Protein AF-A0AAD5G3X3-F1 (afdb_monomer_lite)

Sequence (167 aa):
MSRSEIDTSAPFKSVREAVALFGERVLAGEVYGNKRKEIKNEESENVPAPVIIELEETKQRLEEAREDRMLMATCLSSLQRELERTKCELLQLKESSKVDEEDVKFIQDVEVNTSHSGVEFQKKRYVTFAKPPSVEHVIIPSCDATVLERQPSMKKKKKKKPLIPLI

Organism: Ambrosia artemisiifolia (NCBI:txid4212)

pLDDT: mean 72.19, std 18.74, range [37.94, 98.81]

Foldseek 3Di:
DDDDDDDPDDPDPDPVVVCVVCVCVVVPPPVVVVVVVVCVVVVPPDDPPVVVVVVVVVVVVVVVVVVVVVVVVVVVVVVVVVVVVVVVVVVVVVVVVVPDPPPVPPPDDDDDDDDDDDDPPPPDDDDDDPDDPPPDPPPPPPPDDDDPDPDPPDPPPPPDDDDDDDD

Secondary structure (DSSP, 8-state):
----PPP-S-S-S-HHHHHHHHHHHHH-TTTHHHHHHHHHHH-SS-S-HHHHHHHHHHHHHHHHHHHHHHHHHHHHHHHHHHHHHHHHHHHHHHHHTTS-SSGGG--------------------PPPPS-----------------------------PPPPPPP-

Structure (mmCIF, N/CA/C/O backbone):
data_AF-A0AAD5G3X3-F1
#
_entry.id   AF-A0AAD5G3X3-F1
#
loop_
_atom_site.group_PDB
_atom_site.id
_atom_site.type_symbol
_atom_site.label_atom_id
_atom_site.label_alt_id
_atom_site.label_comp_id
_atom_site.label_asym_id
_atom_site.label_entity_id
_atom_site.label_seq_id
_atom_site.pdbx_PDB_ins_code
_atom_site.Cartn_x
_atom_site.Cartn_y
_atom_site.Cartn_z
_atom_site.occupancy
_atom_site.B_iso_or_equiv
_atom_site.auth_seq_id
_atom_site.auth_comp_id
_atom_site.auth_asym_id
_atom_site.auth_atom_id
_atom_site.pdbx_PDB_model_num
ATOM 1 N N . MET A 1 1 ? 3.225 -5.030 -63.186 1.00 55.12 1 MET A N 1
ATOM 2 C CA . MET A 1 1 ? 2.903 -5.279 -61.765 1.00 55.12 1 MET A CA 1
ATOM 3 C C . MET A 1 1 ? 3.909 -6.292 -61.251 1.00 55.12 1 MET A C 1
ATOM 5 O O . MET A 1 1 ? 3.864 -7.434 -61.687 1.00 55.12 1 MET A O 1
ATOM 9 N N . SER A 1 2 ? 4.882 -5.866 -60.447 1.00 71.62 2 SER A N 1
ATOM 10 C CA . SER A 1 2 ? 5.861 -6.766 -59.828 1.00 71.62 2 SER A CA 1
ATOM 11 C C . SER A 1 2 ? 5.228 -7.431 -58.607 1.00 71.62 2 SER A C 1
ATOM 13 O O . SER A 1 2 ? 4.603 -6.769 -57.780 1.00 71.62 2 SER A O 1
ATOM 15 N N . ARG A 1 3 ? 5.330 -8.758 -58.529 1.00 71.62 3 ARG A N 1
ATOM 16 C CA . ARG A 1 3 ? 4.819 -9.554 -57.413 1.00 71.62 3 ARG A CA 1
ATOM 17 C C . ARG A 1 3 ? 5.885 -9.545 -56.319 1.00 71.62 3 ARG A C 1
ATOM 19 O O . ARG A 1 3 ? 7.003 -9.972 -56.579 1.00 71.62 3 ARG A O 1
ATOM 26 N N . SER A 1 4 ? 5.565 -9.035 -55.133 1.00 75.12 4 SER A N 1
ATOM 27 C CA . SER A 1 4 ? 6.475 -9.115 -53.987 1.00 75.12 4 SER A CA 1
ATOM 28 C C . SER A 1 4 ? 6.555 -10.566 -53.520 1.00 75.12 4 SER A C 1
ATOM 30 O O . SER A 1 4 ? 5.551 -11.131 -53.084 1.00 75.12 4 SER A O 1
ATOM 32 N N . GLU A 1 5 ? 7.726 -11.181 -53.654 1.00 83.69 5 GLU A N 1
ATOM 33 C CA . GLU A 1 5 ? 8.006 -12.499 -53.087 1.00 83.69 5 GLU A CA 1
ATOM 34 C C . GLU A 1 5 ? 8.258 -12.355 -51.586 1.00 83.69 5 GLU A C 1
ATOM 36 O O . GLU A 1 5 ? 9.025 -11.499 -51.146 1.00 83.69 5 GLU A O 1
ATOM 41 N N . ILE A 1 6 ? 7.553 -13.163 -50.796 1.00 81.31 6 ILE A N 1
ATOM 42 C CA . ILE A 1 6 ? 7.701 -13.208 -49.344 1.00 81.31 6 ILE A CA 1
ATOM 43 C C . ILE A 1 6 ? 8.556 -14.425 -49.033 1.00 81.31 6 ILE A C 1
ATOM 45 O O . ILE A 1 6 ? 8.249 -15.529 -49.479 1.00 81.31 6 ILE A O 1
ATOM 49 N N . ASP A 1 7 ? 9.613 -14.206 -48.264 1.00 83.38 7 ASP A N 1
ATOM 50 C CA . ASP A 1 7 ? 10.465 -15.273 -47.768 1.00 83.38 7 ASP A CA 1
ATOM 51 C C . ASP A 1 7 ? 9.672 -16.172 -46.806 1.00 83.38 7 ASP A C 1
ATOM 53 O O . ASP A 1 7 ? 9.183 -15.729 -45.765 1.00 83.38 7 ASP A O 1
ATOM 57 N N . THR A 1 8 ? 9.517 -17.439 -47.187 1.00 89.19 8 THR A N 1
ATOM 58 C CA . THR A 1 8 ? 8.863 -18.484 -46.389 1.00 89.19 8 THR A CA 1
ATOM 59 C C . THR A 1 8 ? 9.864 -19.485 -45.815 1.00 89.19 8 THR A C 1
ATOM 61 O O . THR A 1 8 ? 9.477 -20.599 -45.449 1.00 89.19 8 THR A O 1
ATOM 64 N N . SER A 1 9 ? 11.156 -19.152 -45.798 1.00 87.56 9 SER A N 1
ATOM 65 C CA . SER A 1 9 ? 12.170 -20.004 -45.190 1.00 87.56 9 SER A CA 1
ATOM 66 C C . SER A 1 9 ? 11.924 -20.162 -43.686 1.00 87.56 9 SER A C 1
ATOM 68 O O . SER A 1 9 ? 11.260 -19.351 -43.034 1.00 87.56 9 SER A O 1
ATOM 70 N N . ALA A 1 10 ? 12.404 -21.275 -43.129 1.00 88.44 10 ALA A N 1
ATOM 71 C CA . ALA A 1 10 ? 12.252 -21.532 -41.706 1.00 88.44 10 ALA A CA 1
ATOM 72 C C . ALA A 1 10 ? 12.987 -20.447 -40.897 1.00 88.44 10 ALA A C 1
ATOM 74 O O . ALA A 1 10 ? 14.125 -20.116 -41.230 1.00 88.44 10 ALA A O 1
ATOM 75 N N . PRO A 1 11 ? 12.394 -19.943 -39.799 1.00 88.50 11 PRO A N 1
ATOM 76 C CA . PRO A 1 11 ? 12.985 -18.852 -39.022 1.00 88.50 11 PRO A CA 1
ATOM 77 C C . PRO A 1 11 ? 14.342 -19.213 -38.398 1.00 88.50 11 PRO A C 1
ATOM 79 O O . PRO A 1 11 ? 15.119 -18.319 -38.084 1.00 88.50 11 PRO A O 1
ATOM 82 N N . PHE A 1 12 ? 14.631 -20.510 -38.228 1.00 91.81 12 PHE A N 1
ATOM 83 C CA . PHE A 1 12 ? 15.918 -21.020 -37.763 1.00 91.81 12 PHE A CA 1
ATOM 84 C C . PHE A 1 12 ? 16.312 -22.254 -38.566 1.00 91.81 12 PHE A C 1
ATOM 86 O O . PHE A 1 12 ? 15.469 -23.091 -38.900 1.00 91.81 12 PHE A O 1
ATOM 93 N N . LYS A 1 13 ? 17.611 -22.399 -38.818 1.00 91.25 13 LYS A N 1
ATOM 94 C CA . LYS A 1 13 ? 18.186 -23.543 -39.536 1.00 91.25 13 LYS A CA 1
ATOM 95 C C . LYS A 1 13 ? 18.357 -24.755 -38.620 1.00 91.25 13 LYS A C 1
ATOM 97 O O . LYS A 1 13 ? 18.469 -25.877 -39.103 1.00 91.25 13 LYS A O 1
ATOM 102 N N . SER A 1 14 ? 18.385 -24.553 -37.299 1.00 93.00 14 SER A N 1
ATOM 103 C CA . SER A 1 14 ? 18.435 -25.639 -36.314 1.00 93.00 14 SER A CA 1
ATOM 104 C C . SER A 1 14 ? 17.917 -25.221 -34.935 1.00 93.00 14 SER A C 1
ATOM 106 O O . SER A 1 14 ? 17.909 -24.044 -34.578 1.00 93.00 14 SER A O 1
ATOM 108 N N . VAL A 1 15 ? 17.568 -26.209 -34.105 1.00 90.25 15 VAL A N 1
ATOM 109 C CA . VAL A 1 15 ? 17.254 -25.986 -32.681 1.00 90.25 15 VAL A CA 1
ATOM 110 C C . VAL A 1 15 ? 18.458 -25.399 -31.941 1.00 90.25 15 VAL A C 1
ATOM 112 O O . VAL A 1 15 ? 18.289 -24.536 -31.089 1.00 90.25 15 VAL A O 1
ATOM 115 N N . ARG A 1 16 ? 19.683 -25.804 -32.303 1.00 90.44 16 ARG A N 1
ATOM 116 C CA . ARG A 1 16 ? 20.921 -25.277 -31.710 1.00 90.44 16 ARG A CA 1
ATOM 117 C C . ARG A 1 16 ? 21.061 -23.768 -31.923 1.00 90.44 16 ARG A C 1
ATOM 119 O O . ARG A 1 16 ? 21.493 -23.079 -31.010 1.00 90.44 16 ARG A O 1
ATOM 126 N N . GLU A 1 17 ? 20.671 -23.261 -33.089 1.00 89.94 17 GLU A N 1
ATOM 127 C CA . GLU A 1 17 ? 20.674 -21.825 -33.397 1.00 89.94 17 GL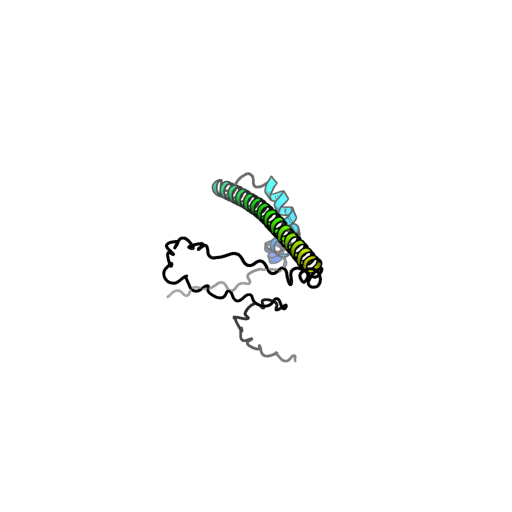U A CA 1
ATOM 128 C C . GLU A 1 17 ? 19.628 -21.072 -32.570 1.00 89.94 17 GLU A C 1
ATOM 130 O O . GLU A 1 17 ? 19.944 -20.071 -31.930 1.00 89.94 17 GLU A O 1
ATOM 135 N N . ALA A 1 18 ? 18.402 -21.595 -32.500 1.00 89.25 18 ALA A N 1
ATOM 136 C CA . ALA A 1 18 ? 17.358 -21.008 -31.666 1.00 89.25 18 ALA A CA 1
ATOM 137 C C . ALA A 1 18 ? 17.763 -20.989 -30.179 1.00 89.25 18 ALA A C 1
ATOM 139 O O . ALA A 1 18 ? 17.553 -19.994 -29.487 1.00 89.25 18 ALA A O 1
ATOM 140 N N . VAL A 1 19 ? 18.403 -22.054 -29.689 1.00 86.00 19 VAL A N 1
ATOM 141 C CA . VAL A 1 19 ? 18.927 -22.137 -28.318 1.00 86.00 19 VAL A CA 1
ATOM 142 C C . VAL A 1 19 ? 20.137 -21.217 -28.118 1.00 86.00 19 VAL A C 1
ATOM 144 O O . VAL A 1 19 ? 20.255 -20.615 -27.059 1.00 86.00 19 VAL A O 1
ATOM 147 N N . ALA A 1 20 ? 20.996 -21.016 -29.116 1.00 84.69 20 ALA A N 1
ATOM 148 C CA . ALA A 1 20 ? 22.079 -20.035 -29.019 1.00 84.69 20 ALA A CA 1
ATOM 149 C C . ALA A 1 20 ? 21.546 -18.590 -28.930 1.00 84.69 20 ALA A C 1
ATOM 151 O O . ALA A 1 20 ? 22.077 -17.787 -28.171 1.00 84.69 20 ALA A O 1
ATOM 152 N N . LEU A 1 21 ? 20.468 -18.265 -29.654 1.00 83.31 21 LEU A N 1
ATOM 153 C CA . LEU A 1 21 ? 19.882 -16.915 -29.691 1.00 83.31 21 LEU A CA 1
ATOM 154 C C . LEU A 1 21 ? 18.900 -16.621 -28.542 1.00 83.31 21 LEU A C 1
ATOM 156 O O . LEU A 1 21 ? 18.733 -15.469 -28.126 1.00 83.31 21 LEU A O 1
ATOM 160 N N . PHE A 1 22 ? 18.180 -17.638 -28.069 1.00 80.94 22 PHE A N 1
ATOM 161 C CA . PHE A 1 22 ? 17.079 -17.484 -27.111 1.00 80.94 22 PHE A CA 1
ATOM 162 C C . PHE A 1 22 ? 17.185 -18.413 -25.903 1.00 80.94 22 PHE A C 1
ATOM 164 O O . PHE A 1 22 ? 16.461 -18.203 -24.935 1.00 80.94 22 PHE A O 1
ATOM 171 N N . GLY A 1 23 ? 18.082 -19.399 -25.904 1.00 74.06 23 GLY A N 1
ATOM 172 C CA . GLY A 1 23 ? 18.268 -20.317 -24.779 1.00 74.06 23 GLY A CA 1
ATOM 173 C C . GLY A 1 23 ? 18.655 -19.574 -23.510 1.00 74.06 23 GLY A C 1
ATOM 174 O O . GLY A 1 23 ? 18.052 -19.815 -22.473 1.00 74.06 23 GLY A O 1
ATOM 175 N N . GLU A 1 24 ? 19.530 -18.569 -23.597 1.00 67.62 24 GLU A N 1
ATOM 176 C CA . GLU A 1 24 ? 19.817 -17.708 -22.443 1.00 67.62 24 GLU A CA 1
ATOM 177 C C . GLU A 1 24 ? 18.617 -16.864 -21.999 1.00 67.62 24 GLU A C 1
ATOM 179 O O . GLU A 1 24 ? 18.505 -16.553 -20.825 1.00 67.62 24 GLU A O 1
ATOM 184 N N . ARG A 1 25 ? 17.702 -16.486 -22.897 1.00 65.88 25 ARG A N 1
ATOM 185 C CA . ARG A 1 25 ? 16.524 -15.672 -22.541 1.00 65.88 25 ARG A CA 1
ATOM 186 C C . ARG A 1 25 ? 15.373 -16.503 -21.971 1.00 65.88 25 ARG A C 1
ATOM 188 O O . ARG A 1 25 ? 14.592 -15.986 -21.182 1.00 65.88 25 ARG A O 1
ATOM 195 N N . VAL A 1 26 ? 15.262 -17.768 -22.376 1.00 62.50 26 VAL A N 1
ATOM 196 C CA . VAL A 1 26 ? 14.153 -18.670 -22.018 1.00 62.50 26 VAL A CA 1
ATOM 197 C C . VAL A 1 26 ? 14.522 -19.604 -20.862 1.00 62.50 26 VAL A C 1
ATOM 199 O O . VAL A 1 26 ? 13.665 -19.910 -20.039 1.00 62.50 26 VAL A O 1
ATOM 202 N N . LEU A 1 27 ? 15.784 -20.036 -20.760 1.00 60.44 27 LEU A N 1
ATOM 203 C CA . LEU A 1 27 ? 16.253 -20.961 -19.717 1.00 60.44 27 LEU A CA 1
ATOM 204 C C . LEU A 1 27 ? 16.761 -20.236 -18.456 1.00 60.44 27 LEU A C 1
ATOM 206 O O . LEU A 1 27 ? 16.912 -20.857 -17.410 1.00 60.44 27 LEU A O 1
ATOM 210 N N . ALA A 1 28 ? 16.985 -18.920 -18.515 1.00 58.94 28 ALA A N 1
ATOM 211 C CA . ALA A 1 28 ? 17.509 -18.116 -17.407 1.00 58.94 28 ALA A CA 1
ATOM 212 C C . ALA A 1 28 ? 16.439 -17.588 -16.436 1.00 58.94 28 ALA A C 1
ATOM 214 O O . ALA A 1 28 ? 16.583 -16.477 -15.919 1.00 58.94 28 ALA A O 1
ATOM 215 N N . GLY A 1 29 ? 15.392 -18.368 -16.147 1.00 58.00 29 GLY A N 1
ATOM 216 C CA . GLY A 1 29 ? 14.430 -18.023 -15.090 1.00 58.00 29 GLY A CA 1
ATOM 217 C C . GLY A 1 29 ? 15.106 -17.736 -13.737 1.00 58.00 29 GLY A C 1
ATOM 218 O O . GLY A 1 29 ? 14.646 -16.874 -12.997 1.00 58.00 29 GLY A O 1
ATOM 219 N N . GLU A 1 30 ? 16.255 -18.372 -13.468 1.00 55.28 30 GLU A N 1
ATOM 220 C CA . GLU A 1 30 ? 17.094 -18.141 -12.278 1.00 55.28 30 GLU A CA 1
ATOM 221 C C . GLU A 1 30 ? 18.391 -17.352 -12.552 1.00 55.28 30 GLU A C 1
ATOM 223 O O . GLU A 1 30 ? 18.900 -16.671 -11.663 1.00 55.28 30 GLU A O 1
ATOM 228 N N . VAL A 1 31 ? 18.925 -17.361 -13.781 1.00 56.16 31 VAL A N 1
ATOM 229 C CA . VAL A 1 31 ? 20.217 -16.712 -14.099 1.00 56.16 31 VAL A CA 1
ATOM 230 C C . VAL A 1 31 ? 20.084 -15.190 -14.274 1.00 56.16 31 VAL A C 1
ATOM 232 O O . VAL A 1 31 ? 21.038 -14.458 -14.008 1.00 56.16 31 VAL A O 1
ATOM 235 N N . TYR A 1 32 ? 18.902 -14.664 -14.618 1.00 52.94 32 TYR A N 1
ATOM 236 C CA . TYR A 1 32 ? 18.690 -13.211 -14.714 1.00 52.94 32 TYR A CA 1
ATOM 237 C C . TYR A 1 32 ? 18.783 -12.492 -13.351 1.00 52.94 32 TYR A C 1
ATOM 239 O O . TYR A 1 32 ? 19.139 -11.314 -13.294 1.00 52.94 32 TYR A O 1
ATOM 247 N N . GLY A 1 33 ? 18.565 -13.200 -12.235 1.00 55.50 33 GLY A N 1
ATOM 248 C CA . GLY A 1 33 ? 18.826 -12.666 -10.892 1.00 55.50 33 GLY A CA 1
ATOM 249 C C . GLY A 1 33 ? 20.315 -12.398 -10.626 1.00 55.50 33 GLY A C 1
ATOM 250 O O . GLY A 1 33 ? 20.651 -11.448 -9.916 1.00 55.50 33 GLY A O 1
ATOM 251 N N . ASN A 1 34 ? 21.200 -13.184 -11.250 1.00 52.84 34 ASN A N 1
ATOM 252 C CA . ASN A 1 34 ? 22.650 -13.099 -11.070 1.00 52.84 34 ASN A CA 1
ATOM 253 C C . ASN A 1 34 ? 23.331 -12.241 -12.151 1.00 52.84 34 ASN A C 1
ATOM 255 O O . ASN A 1 34 ? 24.154 -11.401 -11.796 1.00 52.84 34 ASN A O 1
ATOM 259 N N . LYS A 1 35 ? 22.907 -12.313 -13.425 1.00 53.91 35 LYS A N 1
ATOM 260 C CA . LYS A 1 35 ? 23.405 -11.406 -14.483 1.00 53.91 35 LYS A CA 1
ATOM 261 C C . LYS A 1 35 ? 23.045 -9.936 -14.218 1.00 53.91 35 LYS A C 1
ATOM 263 O O . LYS A 1 35 ? 23.806 -9.057 -14.585 1.00 53.91 35 LYS A O 1
ATOM 268 N N . ARG A 1 36 ? 21.961 -9.625 -13.490 1.00 54.34 36 ARG A N 1
ATOM 269 C CA . ARG A 1 36 ? 21.671 -8.244 -13.029 1.00 54.34 36 ARG A CA 1
ATOM 270 C C . ARG A 1 36 ? 22.726 -7.670 -12.077 1.00 54.34 36 ARG A C 1
ATOM 272 O O . ARG A 1 36 ? 22.839 -6.452 -11.971 1.00 54.34 36 ARG A O 1
ATOM 279 N N . LYS A 1 37 ? 23.462 -8.519 -11.354 1.00 54.16 37 LYS A N 1
ATOM 280 C CA . LYS A 1 37 ? 24.579 -8.086 -10.500 1.00 54.16 37 LYS A CA 1
ATOM 281 C C . LYS A 1 37 ? 25.867 -7.904 -11.306 1.00 54.16 37 LYS A C 1
ATOM 283 O O . LYS A 1 37 ? 26.671 -7.059 -10.946 1.00 54.16 37 LYS A O 1
ATOM 288 N N . GLU A 1 38 ? 26.020 -8.653 -12.394 1.00 49.03 38 GLU A N 1
ATOM 289 C CA . GLU A 1 38 ? 27.174 -8.595 -13.299 1.00 49.03 38 GLU A CA 1
ATOM 290 C C . GLU A 1 38 ? 27.068 -7.423 -14.294 1.00 49.03 38 GLU A C 1
ATOM 292 O O . GLU A 1 38 ? 28.012 -6.657 -14.440 1.00 49.03 38 GLU A O 1
ATOM 297 N N . ILE A 1 39 ? 25.876 -7.164 -14.847 1.00 53.34 39 ILE A N 1
ATOM 298 C CA . ILE A 1 39 ? 25.594 -6.007 -15.718 1.00 53.34 39 ILE A CA 1
ATOM 299 C C . ILE A 1 39 ? 25.808 -4.677 -14.971 1.00 53.34 39 ILE A C 1
ATOM 301 O O . ILE A 1 39 ? 26.275 -3.713 -15.562 1.00 53.34 39 ILE A O 1
ATOM 305 N N . LYS A 1 40 ? 25.584 -4.620 -13.650 1.00 51.84 40 LYS A N 1
ATOM 306 C CA . LYS A 1 40 ? 25.915 -3.423 -12.851 1.00 51.84 40 LYS A CA 1
ATOM 307 C C . LYS A 1 40 ? 27.406 -3.066 -12.850 1.00 51.84 40 LYS A C 1
ATOM 309 O O . LYS A 1 40 ? 27.721 -1.911 -12.589 1.00 51.84 40 LYS A O 1
ATOM 314 N N . ASN A 1 41 ? 28.297 -4.024 -13.106 1.00 48.41 41 ASN A N 1
ATOM 315 C CA . ASN A 1 41 ? 29.739 -3.781 -13.128 1.00 48.41 41 ASN A CA 1
ATOM 316 C C . ASN A 1 41 ? 30.272 -3.456 -14.533 1.00 48.41 41 ASN A C 1
ATOM 318 O O . ASN A 1 41 ? 31.325 -2.834 -14.626 1.00 48.41 41 ASN A O 1
ATOM 322 N N . GLU A 1 42 ? 29.562 -3.827 -15.606 1.00 49.69 42 GLU A N 1
ATOM 323 C CA . GLU A 1 42 ? 30.011 -3.603 -16.994 1.00 49.69 42 GLU A CA 1
ATOM 324 C C . GLU A 1 42 ? 29.191 -2.544 -17.762 1.00 49.69 42 GLU A C 1
ATOM 326 O O . GLU A 1 42 ? 29.636 -2.043 -18.790 1.00 49.69 42 GLU A O 1
ATOM 331 N N . GLU A 1 43 ? 28.027 -2.115 -17.261 1.00 52.25 43 GLU A N 1
ATOM 332 C CA . GLU A 1 43 ? 27.151 -1.128 -17.921 1.00 52.25 43 GLU A CA 1
ATOM 333 C C . GLU A 1 43 ? 27.457 0.325 -17.497 1.00 52.25 43 GLU A C 1
ATOM 335 O O . GLU A 1 43 ? 26.561 1.144 -17.298 1.00 52.25 43 GLU A O 1
ATOM 340 N N . SER A 1 44 ? 28.741 0.667 -17.351 1.00 54.94 44 SER A N 1
ATOM 341 C CA . SER A 1 44 ? 29.174 2.037 -17.028 1.00 54.94 44 SER A CA 1
ATOM 342 C C . SER A 1 44 ? 29.290 2.958 -18.252 1.00 54.94 44 SER A C 1
ATOM 344 O O . SER A 1 44 ? 29.670 4.115 -18.083 1.00 54.94 44 SER A O 1
ATOM 346 N N . GLU A 1 45 ? 28.978 2.505 -19.472 1.00 55.59 45 GLU A N 1
ATOM 347 C CA . GLU A 1 45 ? 29.261 3.317 -20.669 1.00 55.59 45 GLU A CA 1
ATOM 348 C C . GLU A 1 45 ? 28.067 3.741 -21.534 1.00 55.59 45 GLU A C 1
ATOM 350 O O . GLU A 1 45 ? 28.265 4.600 -22.384 1.00 55.59 45 GLU A O 1
ATOM 355 N N . ASN A 1 46 ? 26.831 3.250 -21.351 1.00 61.16 46 ASN A N 1
ATOM 356 C CA . ASN A 1 46 ? 25.731 3.646 -22.259 1.00 61.16 46 ASN A CA 1
ATOM 357 C C . ASN A 1 46 ? 24.310 3.673 -21.659 1.00 61.16 46 ASN A C 1
ATOM 359 O O . ASN A 1 46 ? 23.333 3.558 -22.399 1.00 61.16 46 ASN A O 1
ATOM 363 N N . VAL A 1 47 ? 24.140 3.8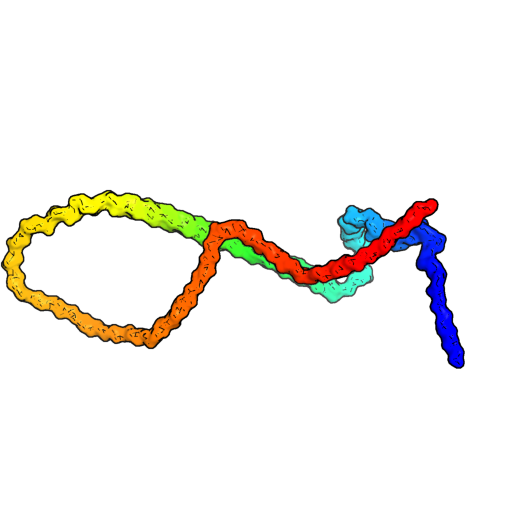66 -20.347 1.00 61.56 47 VAL A N 1
ATOM 364 C CA . VAL A 1 47 ? 22.807 4.220 -19.820 1.00 61.56 47 VAL A CA 1
ATOM 365 C C . VAL A 1 47 ? 22.593 5.725 -20.031 1.00 61.56 47 VAL A C 1
ATOM 367 O O . VAL A 1 47 ? 23.382 6.518 -19.512 1.00 61.56 47 VAL A O 1
ATOM 370 N N . PRO A 1 48 ? 21.558 6.166 -20.776 1.00 66.81 48 PRO A N 1
ATOM 371 C CA . PRO A 1 48 ? 21.296 7.588 -20.952 1.00 66.81 48 PRO A CA 1
ATOM 372 C C . PRO A 1 48 ? 21.077 8.249 -19.586 1.00 66.81 48 PRO A C 1
ATOM 374 O O . PRO A 1 48 ? 20.225 7.805 -18.818 1.00 66.81 48 PRO A O 1
ATOM 377 N N . ALA A 1 49 ? 21.807 9.330 -19.296 1.00 73.00 49 ALA A N 1
ATOM 378 C CA . ALA A 1 49 ? 21.720 10.071 -18.031 1.00 73.00 49 ALA A CA 1
ATOM 379 C C . ALA A 1 49 ? 20.280 10.378 -17.543 1.00 73.00 49 ALA A C 1
ATOM 381 O O . ALA A 1 49 ? 20.047 10.268 -16.339 1.00 73.00 49 ALA A O 1
ATOM 382 N N . PRO A 1 50 ? 19.290 10.678 -18.417 1.00 78.00 50 PRO A N 1
ATOM 383 C CA . PRO A 1 50 ? 17.900 10.868 -17.990 1.00 78.00 50 PRO A CA 1
ATOM 384 C C . PRO A 1 50 ? 17.288 9.635 -17.308 1.00 78.00 50 PRO A C 1
ATOM 386 O O . PRO A 1 50 ? 16.572 9.766 -16.322 1.00 78.00 50 PRO A O 1
ATOM 389 N N . VAL A 1 51 ? 17.622 8.431 -17.783 1.00 83.50 51 VAL A N 1
ATOM 390 C CA . VAL A 1 51 ? 17.069 7.168 -17.268 1.00 83.50 51 VAL A CA 1
ATOM 391 C C . VAL A 1 51 ? 17.580 6.875 -15.854 1.00 83.50 51 VAL A C 1
ATOM 393 O O . VAL A 1 51 ? 16.849 6.330 -15.032 1.00 83.50 51 VAL A O 1
ATOM 396 N N . ILE A 1 52 ? 18.821 7.264 -15.544 1.00 85.81 52 ILE A N 1
ATOM 397 C CA . ILE A 1 52 ? 19.407 7.088 -14.206 1.00 85.81 52 ILE A CA 1
ATOM 398 C C . ILE A 1 52 ? 18.709 8.003 -13.190 1.00 85.81 52 ILE A C 1
ATOM 400 O O . ILE A 1 52 ? 18.403 7.564 -12.083 1.00 85.81 52 ILE A O 1
ATOM 404 N N . ILE A 1 53 ? 18.425 9.250 -13.578 1.00 88.12 53 ILE A N 1
ATOM 405 C CA . ILE A 1 53 ? 17.757 10.238 -12.718 1.00 88.12 53 ILE A CA 1
ATOM 406 C C . ILE A 1 53 ? 16.323 9.791 -12.412 1.00 88.12 53 ILE A C 1
ATOM 408 O O . ILE A 1 53 ? 15.948 9.700 -11.245 1.00 88.12 53 ILE A O 1
ATOM 412 N N . GLU A 1 54 ? 15.547 9.424 -13.437 1.00 89.88 54 GLU A N 1
ATOM 413 C CA . GLU A 1 54 ? 14.175 8.926 -13.259 1.00 89.88 54 GLU A CA 1
ATOM 414 C C .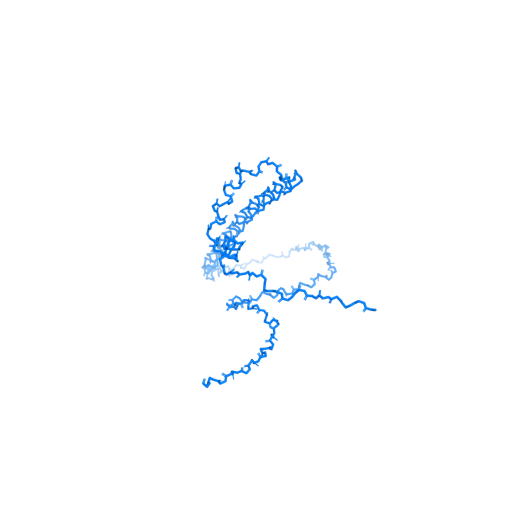 GLU A 1 54 ? 14.126 7.667 -12.373 1.00 89.88 54 GLU A C 1
ATOM 416 O O . GLU A 1 54 ? 13.232 7.503 -11.534 1.00 89.88 54 GLU A O 1
ATOM 421 N N . LEU A 1 55 ? 15.105 6.769 -12.518 1.00 93.88 55 LEU A N 1
ATOM 422 C CA . LEU A 1 55 ? 15.183 5.563 -11.699 1.00 93.88 55 LEU A CA 1
ATOM 423 C C . LEU A 1 55 ? 15.494 5.878 -10.228 1.00 93.88 55 LEU A C 1
ATOM 425 O O . LEU A 1 55 ? 14.898 5.271 -9.335 1.00 93.88 55 LEU A O 1
ATOM 429 N N . GLU A 1 56 ? 16.396 6.821 -9.954 1.00 93.88 56 GLU A N 1
ATOM 430 C CA . GLU A 1 56 ? 16.698 7.213 -8.575 1.00 93.88 56 GLU A CA 1
ATOM 431 C C . GLU A 1 56 ? 15.511 7.949 -7.930 1.00 93.88 56 GLU A C 1
ATOM 433 O O . GLU A 1 56 ? 15.150 7.640 -6.793 1.00 93.88 56 GLU A O 1
ATOM 438 N N . GLU A 1 57 ? 14.815 8.822 -8.668 1.00 94.06 57 GLU A N 1
ATOM 439 C CA . GLU A 1 57 ? 13.589 9.470 -8.181 1.00 94.06 57 GLU A CA 1
ATOM 440 C C . GLU A 1 57 ? 12.492 8.455 -7.835 1.00 94.06 57 GLU A C 1
ATOM 442 O O . GLU A 1 57 ? 11.860 8.539 -6.780 1.00 94.06 57 GLU A O 1
ATOM 447 N N . THR A 1 58 ? 12.245 7.474 -8.708 1.00 96.19 58 THR A N 1
ATOM 448 C CA . THR A 1 58 ? 11.218 6.448 -8.454 1.00 96.19 58 THR A CA 1
ATOM 449 C C . THR A 1 58 ? 11.572 5.561 -7.265 1.00 96.19 58 THR A C 1
ATOM 451 O O . THR A 1 58 ? 10.684 5.180 -6.498 1.00 96.19 58 THR A O 1
ATOM 454 N N . LYS A 1 59 ? 12.859 5.268 -7.067 1.00 97.19 59 LYS A N 1
ATOM 455 C CA . LYS A 1 59 ? 13.358 4.556 -5.888 1.00 97.19 59 LYS A CA 1
ATOM 456 C C . LYS A 1 59 ? 13.132 5.360 -4.607 1.00 97.19 59 LYS A C 1
ATOM 458 O O . LYS A 1 59 ? 12.666 4.778 -3.630 1.00 97.19 59 LYS A O 1
ATOM 463 N N . GLN A 1 60 ? 13.398 6.667 -4.618 1.00 98.19 60 GLN A N 1
ATOM 464 C CA . GLN A 1 60 ? 13.126 7.535 -3.470 1.00 98.19 60 GLN A CA 1
ATOM 465 C C . GLN A 1 60 ? 11.627 7.581 -3.142 1.00 98.19 60 GLN A C 1
ATOM 467 O O . GLN A 1 60 ? 11.250 7.330 -2.000 1.00 98.19 60 GLN A O 1
ATOM 472 N N . ARG A 1 61 ? 10.763 7.800 -4.144 1.00 98.19 61 ARG A N 1
ATOM 473 C CA . ARG A 1 61 ? 9.297 7.810 -3.953 1.00 98.19 61 ARG A CA 1
ATOM 474 C C . ARG A 1 61 ? 8.762 6.479 -3.425 1.00 98.19 61 ARG A C 1
ATOM 476 O O . ARG A 1 61 ? 7.802 6.452 -2.660 1.00 98.19 61 ARG A O 1
ATOM 483 N N . LEU A 1 62 ? 9.356 5.359 -3.844 1.00 98.31 62 LEU A N 1
ATOM 484 C CA . LEU A 1 62 ? 8.982 4.040 -3.337 1.00 98.31 62 LEU A CA 1
ATOM 485 C C . LEU A 1 62 ? 9.320 3.886 -1.849 1.00 98.31 62 LEU A C 1
ATOM 487 O O . LEU A 1 62 ? 8.552 3.250 -1.129 1.00 98.31 62 LEU A O 1
ATOM 491 N N . GLU A 1 63 ? 10.454 4.425 -1.403 1.00 98.38 63 GLU A N 1
ATOM 492 C CA . GLU A 1 63 ? 10.850 4.364 0.004 1.00 98.38 63 GLU A CA 1
ATOM 493 C C . GLU A 1 63 ? 9.975 5.276 0.870 1.00 98.38 63 GLU A C 1
ATOM 495 O O . GLU A 1 63 ? 9.424 4.813 1.864 1.00 98.38 63 GLU A O 1
ATOM 500 N N . GLU A 1 64 ? 9.707 6.501 0.416 1.00 98.50 64 GLU A N 1
ATOM 501 C CA . GLU A 1 64 ? 8.755 7.420 1.059 1.00 98.50 64 GLU A CA 1
ATOM 502 C C . GLU A 1 64 ? 7.370 6.767 1.232 1.00 98.50 64 GLU A C 1
ATOM 504 O O . GLU A 1 64 ? 6.822 6.712 2.332 1.00 98.50 64 GLU A O 1
ATOM 509 N N . ALA A 1 65 ? 6.840 6.128 0.182 1.00 98.56 65 ALA A N 1
ATOM 510 C CA . ALA A 1 65 ? 5.561 5.419 0.261 1.00 98.56 65 ALA A CA 1
ATOM 511 C C . ALA A 1 65 ? 5.573 4.231 1.248 1.00 98.56 65 ALA A C 1
ATOM 513 O O . ALA A 1 65 ? 4.522 3.839 1.770 1.00 98.56 65 ALA A O 1
ATOM 514 N N . ARG A 1 66 ? 6.736 3.615 1.502 1.00 98.44 66 ARG A N 1
ATOM 515 C CA . ARG A 1 66 ? 6.873 2.555 2.515 1.00 98.44 66 ARG A CA 1
ATOM 516 C C . ARG A 1 66 ? 6.865 3.128 3.924 1.00 98.44 66 ARG A C 1
ATOM 518 O O . ARG A 1 66 ? 6.215 2.537 4.790 1.00 98.44 66 ARG A O 1
ATOM 525 N N . GLU A 1 67 ? 7.548 4.245 4.141 1.00 98.50 67 GLU A N 1
ATOM 526 C CA . GLU A 1 67 ? 7.560 4.959 5.419 1.00 98.50 67 GLU A CA 1
ATOM 527 C C . GLU A 1 67 ? 6.153 5.448 5.777 1.00 98.50 67 GLU A C 1
ATOM 529 O O . GLU A 1 67 ? 5.646 5.120 6.853 1.00 98.50 67 GLU A O 1
ATOM 534 N N . ASP A 1 68 ? 5.463 6.096 4.837 1.00 98.62 68 ASP A N 1
ATOM 535 C CA . ASP A 1 68 ? 4.073 6.535 5.001 1.00 98.62 68 ASP A CA 1
ATOM 536 C C . ASP A 1 68 ? 3.147 5.369 5.341 1.00 98.62 68 ASP A C 1
ATOM 538 O O . ASP A 1 68 ? 2.347 5.432 6.279 1.00 98.62 68 ASP A O 1
ATOM 542 N N . ARG A 1 69 ? 3.285 4.250 4.620 1.00 98.50 69 ARG A N 1
ATOM 543 C CA . ARG A 1 69 ? 2.524 3.032 4.912 1.00 98.50 69 ARG A CA 1
ATOM 544 C C . ARG A 1 69 ? 2.777 2.542 6.339 1.00 98.50 69 ARG A C 1
ATOM 546 O O . ARG A 1 69 ? 1.837 2.093 6.999 1.00 98.50 69 ARG A O 1
ATOM 553 N N . MET A 1 70 ? 4.023 2.584 6.806 1.00 98.62 70 MET A N 1
ATOM 554 C CA . MET A 1 70 ? 4.378 2.173 8.163 1.00 98.62 70 MET A CA 1
ATOM 555 C C . MET A 1 70 ? 3.758 3.113 9.206 1.00 98.62 70 MET A C 1
ATOM 557 O O . MET A 1 70 ? 3.166 2.628 10.170 1.00 98.62 70 MET A O 1
ATOM 561 N N . LEU A 1 71 ? 3.815 4.430 8.990 1.00 98.69 71 LEU A N 1
ATOM 562 C CA . LEU A 1 71 ? 3.178 5.430 9.855 1.00 98.69 71 LEU A CA 1
ATOM 563 C C . LEU A 1 71 ? 1.653 5.260 9.911 1.00 98.69 71 LEU A C 1
ATOM 565 O O . LEU A 1 71 ? 1.042 5.334 10.978 1.00 98.69 71 LEU A O 1
ATOM 569 N N . MET A 1 72 ? 1.018 4.967 8.776 1.00 98.69 72 MET A N 1
ATOM 570 C CA . MET A 1 72 ? -0.413 4.666 8.750 1.00 98.69 72 MET A CA 1
ATOM 571 C C . MET A 1 72 ? -0.731 3.389 9.534 1.00 98.69 72 MET A C 1
ATOM 573 O O . MET A 1 72 ? -1.688 3.365 10.307 1.00 98.69 72 MET A O 1
ATOM 577 N N . ALA A 1 73 ? 0.081 2.337 9.396 1.00 98.75 73 ALA A N 1
ATOM 578 C CA . ALA A 1 73 ? -0.118 1.088 10.126 1.00 98.75 73 ALA A CA 1
ATOM 579 C C . ALA A 1 73 ? -0.006 1.270 11.652 1.00 98.75 73 ALA A C 1
ATOM 581 O O . ALA A 1 73 ? -0.792 0.678 12.399 1.00 98.75 73 ALA A O 1
ATOM 582 N N . THR A 1 74 ? 0.926 2.103 12.130 1.00 98.62 74 THR A N 1
ATOM 583 C CA . THR A 1 74 ? 1.053 2.400 13.567 1.00 98.62 74 THR A CA 1
ATOM 584 C C . THR A 1 74 ? -0.134 3.212 14.083 1.00 98.62 74 THR A C 1
ATOM 586 O O . THR A 1 74 ? -0.676 2.875 15.138 1.00 98.62 74 THR A O 1
ATOM 589 N N . CYS A 1 75 ? -0.598 4.209 13.322 1.00 98.62 75 CYS A N 1
ATOM 590 C CA . CYS A 1 75 ? -1.796 4.988 13.642 1.00 98.62 75 CYS A CA 1
ATOM 591 C C . CYS A 1 75 ? -3.040 4.093 13.760 1.00 98.62 75 CYS A C 1
ATOM 593 O O . CYS A 1 75 ? -3.719 4.103 14.789 1.00 98.62 75 CYS A O 1
ATOM 595 N N . LEU A 1 76 ? -3.283 3.239 12.758 1.00 98.81 76 LEU A N 1
ATOM 596 C CA . LEU A 1 76 ? -4.400 2.288 12.762 1.00 98.81 76 LEU A CA 1
ATOM 597 C C . LEU A 1 76 ? -4.333 1.331 13.959 1.00 98.81 76 LEU A C 1
ATOM 599 O O . LEU A 1 76 ? -5.342 1.105 14.622 1.00 98.81 76 LEU A O 1
ATOM 603 N N . SER A 1 77 ? -3.140 0.826 14.283 1.00 98.69 77 SER A N 1
ATOM 604 C CA . SER A 1 77 ? -2.939 -0.060 15.438 1.00 98.69 77 SER A CA 1
ATOM 605 C C . SER A 1 77 ? -3.212 0.641 16.774 1.00 98.69 77 SER A C 1
ATOM 607 O O . SER A 1 77 ? -3.688 0.013 17.721 1.00 98.69 77 SER A O 1
ATOM 609 N N . SER A 1 78 ? -2.896 1.937 16.878 1.00 98.75 78 SER A N 1
ATOM 610 C CA . SER A 1 78 ? -3.192 2.737 18.070 1.00 98.75 78 SER A CA 1
ATOM 611 C C . SER A 1 78 ? -4.694 2.959 18.234 1.00 98.75 78 SER A C 1
ATOM 613 O O . SER A 1 78 ? -5.222 2.721 19.318 1.00 98.75 78 SER A O 1
ATOM 615 N N . LEU A 1 79 ? -5.377 3.349 17.153 1.00 98.75 79 LEU A N 1
ATOM 616 C CA . LEU A 1 79 ? -6.828 3.558 17.140 1.00 98.75 79 LEU A CA 1
ATOM 617 C C . LEU A 1 79 ? -7.591 2.282 17.489 1.00 98.75 79 LEU A C 1
ATOM 619 O O . LEU A 1 79 ? -8.518 2.318 18.293 1.00 98.75 79 LEU A O 1
ATOM 623 N N . GLN A 1 80 ? -7.174 1.151 16.918 1.00 98.75 80 GLN A N 1
ATOM 624 C CA . GLN A 1 80 ? -7.739 -0.156 17.232 1.00 98.75 80 GLN A CA 1
ATOM 625 C C . GLN A 1 80 ? -7.640 -0.430 18.743 1.00 98.75 80 GLN A C 1
ATOM 627 O O . GLN A 1 80 ? -8.657 -0.569 19.418 1.00 98.75 80 GLN A O 1
ATOM 632 N N . ARG A 1 81 ? -6.433 -0.337 19.314 1.00 98.62 81 ARG A N 1
ATOM 633 C CA . ARG A 1 81 ? -6.211 -0.546 20.753 1.00 98.62 81 ARG A CA 1
ATOM 634 C C . ARG A 1 81 ? -7.071 0.363 21.637 1.00 98.62 81 ARG A C 1
ATOM 636 O O . ARG A 1 81 ? -7.559 -0.083 22.674 1.00 98.62 81 ARG A O 1
ATOM 643 N N . GLU A 1 82 ? -7.225 1.631 21.266 1.00 98.50 82 GLU A N 1
ATOM 644 C CA . GLU A 1 82 ? -8.060 2.590 21.997 1.00 98.50 82 GLU A CA 1
ATOM 645 C C . GLU A 1 82 ? -9.552 2.222 21.924 1.00 98.50 82 GLU A C 1
ATOM 647 O O . GLU A 1 82 ? -10.250 2.254 22.942 1.00 98.50 82 GLU A O 1
ATOM 652 N N . LEU A 1 83 ? -10.031 1.773 20.762 1.00 98.69 83 LEU A N 1
ATOM 653 C CA . LEU A 1 83 ? -11.387 1.239 20.604 1.00 98.69 83 LEU A CA 1
ATOM 654 C C . LEU A 1 83 ? -11.618 -0.010 21.460 1.00 98.69 83 LEU A C 1
ATOM 656 O O . LEU A 1 83 ? -12.638 -0.106 22.144 1.00 98.69 83 LEU A O 1
ATOM 660 N N . GLU A 1 84 ? -10.683 -0.960 21.480 1.00 98.56 84 GLU A N 1
ATOM 661 C CA . GLU A 1 84 ? -10.819 -2.130 22.354 1.00 98.56 84 GLU A CA 1
ATOM 662 C C . GLU A 1 84 ? -10.801 -1.745 23.834 1.00 98.56 84 GLU A C 1
ATOM 664 O O . GLU A 1 84 ? -11.600 -2.268 24.615 1.00 98.56 84 GLU A O 1
ATOM 669 N N . ARG A 1 85 ? -9.934 -0.805 24.224 1.00 98.50 85 ARG A N 1
ATOM 670 C CA . ARG A 1 85 ? -9.867 -0.307 25.600 1.00 98.50 85 ARG A CA 1
ATOM 671 C C . ARG A 1 85 ? -11.197 0.305 26.036 1.00 98.50 85 ARG A C 1
ATOM 673 O O . ARG A 1 85 ? -11.748 -0.109 27.053 1.00 98.50 85 ARG A O 1
ATOM 680 N N . THR A 1 86 ? -11.731 1.236 25.249 1.00 97.94 86 THR A N 1
ATOM 681 C CA . THR A 1 86 ? -13.002 1.914 25.554 1.00 97.94 86 THR A CA 1
ATOM 682 C C . THR A 1 86 ? -14.176 0.938 25.569 1.00 97.94 86 THR A C 1
ATOM 684 O O . THR A 1 86 ? -15.043 1.026 26.438 1.00 97.94 86 THR A O 1
ATOM 687 N N . LYS A 1 87 ? -14.186 -0.062 24.679 1.00 98.19 87 LYS A N 1
ATOM 688 C CA . LYS A 1 87 ? -15.187 -1.137 24.698 1.00 98.19 87 LYS A CA 1
ATOM 689 C C . LYS A 1 87 ? -15.149 -1.933 26.006 1.00 98.19 87 LYS A C 1
ATOM 691 O O . LYS A 1 87 ? -16.205 -2.215 26.568 1.00 98.19 87 LYS A O 1
ATOM 696 N N . CYS A 1 88 ? -13.961 -2.280 26.501 1.00 97.25 88 CYS A N 1
ATOM 697 C CA . CYS A 1 88 ? -13.803 -2.972 27.782 1.00 97.25 88 CYS A CA 1
ATOM 698 C C . CYS A 1 88 ? -14.230 -2.098 28.971 1.00 97.25 88 CYS A C 1
ATOM 700 O O . CYS A 1 88 ? -14.951 -2.582 29.841 1.00 97.25 88 CYS A O 1
ATOM 702 N N . GLU A 1 89 ? -13.838 -0.822 28.992 1.00 97.00 89 GLU A N 1
ATOM 703 C CA . GLU A 1 89 ? -14.227 0.134 30.040 1.00 97.00 89 GLU A CA 1
ATOM 704 C C . GLU A 1 89 ? -15.756 0.317 30.097 1.00 97.00 89 GLU A C 1
ATOM 706 O O . GLU A 1 89 ? -16.349 0.265 31.174 1.00 97.00 89 GLU A O 1
ATOM 711 N N . LEU A 1 90 ? -16.425 0.423 28.943 1.00 96.38 90 LEU A N 1
ATOM 712 C CA . LEU A 1 90 ? -17.889 0.505 28.871 1.00 96.38 90 LEU A CA 1
ATOM 713 C C . LEU A 1 90 ? -18.586 -0.767 29.361 1.00 96.38 90 LEU A C 1
ATOM 715 O O . LEU A 1 90 ? -19.631 -0.681 30.006 1.00 96.38 90 LEU A O 1
ATOM 719 N N . LEU A 1 91 ? -18.038 -1.947 29.059 1.00 95.75 91 LEU A N 1
ATOM 720 C CA . LEU A 1 91 ? -18.588 -3.208 29.560 1.00 95.75 91 LEU A CA 1
ATOM 721 C C . LEU A 1 91 ? -18.472 -3.303 31.084 1.00 95.75 91 LEU A C 1
ATOM 723 O O . LEU A 1 91 ? -19.449 -3.680 31.728 1.00 95.75 91 LEU A O 1
ATOM 727 N N . GLN A 1 92 ? -17.332 -2.898 31.650 1.00 94.12 92 GLN A N 1
ATOM 728 C CA . GLN A 1 92 ? -17.126 -2.860 33.100 1.00 94.12 92 GLN A CA 1
ATOM 729 C C . GLN A 1 92 ? -18.090 -1.886 33.781 1.00 94.12 92 GLN A C 1
ATOM 731 O O . GLN A 1 92 ? -18.755 -2.268 34.737 1.00 94.12 92 GLN A O 1
ATOM 736 N N . LEU A 1 93 ? -18.238 -0.664 33.253 1.00 92.50 93 LEU A N 1
ATOM 737 C CA . LEU A 1 93 ? -19.184 0.323 33.788 1.00 92.50 93 LEU A CA 1
ATOM 738 C C . LEU A 1 93 ? -20.637 -0.154 33.695 1.00 92.50 93 LEU A C 1
ATOM 740 O O . LEU A 1 93 ? -21.435 0.080 34.600 1.00 92.50 93 LEU A O 1
ATOM 744 N N . LYS A 1 94 ? -20.991 -0.852 32.611 1.00 90.88 94 LYS A N 1
ATOM 745 C CA . LYS A 1 94 ? -22.316 -1.459 32.447 1.00 90.88 94 LYS A CA 1
ATOM 746 C C . LYS A 1 94 ? -22.564 -2.583 33.451 1.00 90.88 94 LYS A C 1
ATOM 748 O O . LYS A 1 94 ? -23.709 -2.797 33.833 1.00 90.88 94 LYS A O 1
ATOM 753 N N . GLU A 1 95 ? -21.536 -3.330 33.833 1.00 87.44 95 GLU A N 1
ATOM 754 C CA . GLU A 1 95 ? -21.640 -4.376 34.850 1.00 87.44 95 GLU A CA 1
ATOM 755 C C . GLU A 1 95 ? -21.711 -3.782 36.261 1.00 87.44 95 GLU A C 1
ATOM 757 O O . GLU A 1 95 ? -22.606 -4.148 37.019 1.00 87.44 95 GLU A O 1
ATOM 762 N N . SER A 1 96 ? -20.867 -2.798 36.584 1.00 77.31 96 SER A N 1
ATOM 763 C CA . SER A 1 96 ? -20.894 -2.117 37.884 1.00 77.31 96 SER A CA 1
ATOM 764 C C . SER A 1 96 ? -22.153 -1.273 38.098 1.00 77.31 96 SER A C 1
ATOM 766 O O . SER A 1 96 ? -22.586 -1.112 39.228 1.00 77.31 96 SER A O 1
ATOM 768 N N . SER A 1 97 ? -22.774 -0.764 37.030 1.00 62.88 97 SER A N 1
ATOM 769 C CA . SER A 1 97 ? -24.058 -0.049 37.084 1.00 62.88 97 SER A CA 1
ATOM 770 C C . SER A 1 97 ? -25.267 -0.962 37.339 1.00 62.88 97 SER A C 1
ATOM 772 O O . SER A 1 97 ? -26.365 -0.447 37.531 1.00 62.88 97 SER A O 1
ATOM 774 N N . LYS A 1 98 ? -25.115 -2.294 37.295 1.00 60.50 98 LYS A N 1
ATOM 775 C CA . LYS A 1 98 ? -26.192 -3.238 37.656 1.00 60.50 98 LYS A CA 1
ATOM 776 C C . LYS A 1 98 ? -26.246 -3.539 39.155 1.00 60.50 98 LYS A C 1
ATOM 778 O O . LYS A 1 98 ? -27.122 -4.285 39.586 1.00 60.50 98 LYS A O 1
ATOM 783 N N . VAL A 1 99 ? -25.309 -3.000 39.927 1.00 56.62 99 VAL A N 1
ATOM 784 C CA . VAL A 1 99 ? -25.387 -2.947 41.384 1.00 56.62 99 VAL A CA 1
ATOM 785 C C . VAL A 1 99 ? -26.118 -1.641 41.715 1.00 56.62 99 VAL A C 1
ATOM 787 O O . VAL A 1 99 ? -25.724 -0.586 41.228 1.00 56.62 99 VAL A O 1
ATOM 790 N N . ASP A 1 100 ? -27.209 -1.754 42.472 1.00 51.50 100 ASP A N 1
ATOM 791 C CA . ASP A 1 100 ? -28.069 -0.678 42.999 1.00 51.50 100 ASP A CA 1
ATOM 792 C C . ASP A 1 100 ? -29.238 -0.185 42.123 1.00 51.50 100 ASP A C 1
ATOM 794 O O . ASP A 1 100 ? -29.466 1.010 41.955 1.00 51.50 100 ASP A O 1
ATOM 798 N N . GLU A 1 101 ? -30.094 -1.107 41.664 1.00 54.34 101 GLU A N 1
ATOM 799 C CA . GLU A 1 101 ? -31.530 -0.788 41.514 1.00 54.34 101 GLU A CA 1
ATOM 800 C C . GLU A 1 101 ? -32.306 -0.917 42.846 1.00 54.34 101 GLU A C 1
ATOM 802 O O . GLU A 1 101 ? -33.424 -0.411 42.956 1.00 54.34 101 GLU A O 1
ATOM 807 N N . GLU A 1 102 ? -31.731 -1.546 43.882 1.00 51.19 102 GLU A N 1
ATOM 808 C CA . GLU A 1 102 ? -32.408 -1.731 45.178 1.00 51.19 102 GLU A CA 1
ATOM 809 C C . GLU A 1 102 ? -32.114 -0.626 46.212 1.00 51.19 102 GLU A C 1
ATOM 811 O O . GLU A 1 102 ? -32.990 -0.319 47.020 1.00 51.19 102 GLU A O 1
ATOM 816 N N . ASP A 1 103 ? -30.970 0.065 46.136 1.00 49.47 103 ASP A N 1
ATOM 817 C CA . ASP A 1 103 ? -30.579 1.091 47.125 1.00 49.47 103 ASP A CA 1
ATOM 818 C C . ASP A 1 103 ? -31.082 2.517 46.812 1.00 49.47 103 ASP A C 1
ATOM 820 O O . ASP A 1 103 ? -30.937 3.432 47.624 1.00 49.47 103 ASP A O 1
ATOM 824 N N . VAL A 1 104 ? -31.774 2.732 45.686 1.00 55.50 104 VAL A N 1
ATOM 825 C CA . VAL A 1 104 ? -32.361 4.048 45.331 1.00 55.50 104 VAL A CA 1
ATOM 826 C C . VAL A 1 104 ? -33.808 4.207 45.845 1.00 55.50 104 VAL A C 1
ATOM 828 O O . VAL A 1 104 ? -34.496 5.170 45.512 1.00 55.50 104 VAL A O 1
ATOM 831 N N . LYS A 1 105 ? -34.309 3.291 46.692 1.00 52.53 105 LYS A N 1
ATOM 832 C CA . LYS A 1 105 ? -35.693 3.328 47.220 1.00 52.53 105 LYS A CA 1
ATOM 833 C C . LYS A 1 105 ? -35.892 3.998 48.587 1.00 52.53 105 LYS A C 1
ATOM 835 O O . LYS A 1 105 ? -37.018 4.007 49.075 1.00 52.53 105 LYS A O 1
ATOM 840 N N . PHE A 1 106 ? -34.879 4.616 49.194 1.00 46.62 106 PHE A N 1
ATOM 841 C CA . PHE A 1 106 ? -34.997 5.173 50.556 1.00 46.62 106 PHE A CA 1
ATOM 842 C C . PHE A 1 106 ? -35.048 6.706 50.653 1.00 46.62 106 PHE A C 1
ATOM 844 O O . PHE A 1 106 ? -34.476 7.290 51.567 1.00 46.62 106 PHE A O 1
ATOM 851 N N . ILE A 1 107 ? -35.793 7.372 49.766 1.00 51.31 107 ILE A N 1
ATOM 852 C CA . ILE A 1 107 ? -36.352 8.706 50.070 1.00 51.31 107 ILE A CA 1
ATOM 853 C C . ILE A 1 107 ? -37.827 8.723 49.655 1.00 51.31 107 ILE A C 1
ATOM 855 O O . ILE A 1 107 ? -38.253 9.455 48.765 1.00 51.31 107 ILE A O 1
ATOM 859 N N . GLN A 1 108 ? -38.606 7.849 50.286 1.00 51.53 108 GLN A N 1
ATOM 860 C CA . GLN A 1 108 ? -40.053 7.970 50.359 1.00 51.53 108 GLN A CA 1
ATOM 861 C C . GLN A 1 108 ? -40.397 8.453 51.779 1.00 51.53 108 GLN A C 1
ATOM 863 O O . GLN A 1 108 ? -39.976 7.849 52.761 1.00 51.53 108 GLN A O 1
ATOM 868 N N . ASP A 1 109 ? -41.130 9.566 51.828 1.00 47.00 109 ASP A N 1
ATOM 869 C CA . ASP A 1 109 ? -41.851 10.146 52.970 1.00 47.00 109 ASP A CA 1
ATOM 870 C C . ASP A 1 109 ? -41.050 10.953 54.014 1.00 47.00 109 ASP A C 1
ATOM 872 O O . ASP A 1 109 ? -40.875 10.551 55.161 1.00 47.00 109 ASP A O 1
ATOM 876 N N . VAL A 1 110 ? -40.690 12.195 53.659 1.00 44.41 110 VAL A N 1
ATOM 877 C CA . VAL A 1 110 ? -40.716 13.304 54.632 1.00 44.41 110 VAL A CA 1
ATOM 878 C C . VAL A 1 110 ? -41.555 14.440 54.054 1.00 44.41 110 VAL A C 1
ATOM 880 O O . VAL A 1 110 ? -41.127 15.213 53.199 1.00 44.41 110 VAL A O 1
ATOM 883 N N . GLU A 1 111 ? -42.790 14.493 54.535 1.00 50.41 111 GLU A N 1
ATOM 884 C CA . GLU A 1 111 ? -43.749 15.578 54.388 1.00 50.41 111 GLU A CA 1
ATOM 885 C C . GLU A 1 111 ? -43.145 16.895 54.917 1.00 50.41 111 GLU A C 1
ATOM 887 O O . GLU A 1 111 ? -42.988 17.083 56.123 1.00 50.41 111 GLU A O 1
ATOM 892 N N . VAL A 1 112 ? -42.791 17.824 54.021 1.00 42.59 112 VAL A N 1
ATOM 893 C CA . VAL A 1 112 ? -42.489 19.222 54.373 1.00 42.59 112 VAL A CA 1
ATOM 894 C C . VAL A 1 112 ? -43.355 20.140 53.521 1.00 42.59 112 VAL A C 1
ATOM 896 O O . VAL A 1 112 ? -43.084 20.408 52.352 1.00 42.59 112 VAL A O 1
ATOM 899 N N . ASN A 1 113 ? -44.417 20.635 54.150 1.00 46.69 113 ASN A N 1
ATOM 900 C CA . ASN A 1 113 ? -45.221 21.746 53.669 1.00 46.69 113 ASN A CA 1
ATOM 901 C C . ASN A 1 113 ? -44.388 23.036 53.704 1.00 46.69 113 ASN A C 1
ATOM 903 O O . ASN A 1 113 ? -44.243 23.628 54.771 1.00 46.69 113 ASN A O 1
ATOM 907 N N . THR A 1 114 ? -43.918 23.521 52.550 1.00 37.94 114 THR A N 1
ATOM 908 C CA . THR A 1 114 ? -43.471 24.919 52.417 1.00 37.94 114 THR A CA 1
ATOM 909 C C . THR A 1 114 ? -43.865 25.493 51.054 1.00 37.94 114 THR A C 1
ATOM 911 O O . THR A 1 114 ? -43.264 25.210 50.024 1.00 37.94 114 THR A O 1
ATOM 914 N N . SER A 1 115 ? -44.939 26.281 51.089 1.00 48.00 115 SER A N 1
ATOM 915 C CA . SER A 1 115 ? -45.265 27.459 50.273 1.00 48.00 115 SER A CA 1
ATOM 916 C C . SER A 1 115 ? -44.394 27.802 49.049 1.00 48.00 115 SER A C 1
ATOM 918 O O . SER A 1 115 ? -43.201 28.059 49.170 1.00 48.00 115 SER A O 1
ATOM 920 N N . HIS A 1 116 ? -45.072 27.966 47.906 1.00 46.03 116 HIS A N 1
ATOM 921 C CA . HIS A 1 116 ? -44.768 28.857 46.776 1.00 46.03 116 HIS A CA 1
ATOM 922 C C . HIS A 1 116 ? -43.389 29.554 46.754 1.00 46.03 116 HIS A C 1
ATOM 924 O O . HIS A 1 116 ? -43.182 30.547 47.447 1.00 46.03 116 HIS A O 1
ATOM 930 N N . SER A 1 117 ? -42.522 29.188 45.807 1.00 39.91 117 SER A N 1
ATOM 931 C CA . SER A 1 117 ? -41.730 30.192 45.081 1.00 39.91 117 SER A CA 1
ATOM 932 C C . SER A 1 117 ? -41.375 29.686 43.683 1.00 39.91 117 SER A C 1
ATOM 934 O O . SER A 1 117 ? -40.916 28.562 43.497 1.00 39.91 117 SER A O 1
ATOM 936 N N . GLY A 1 118 ? -41.694 30.502 42.681 1.00 49.81 118 GLY A N 1
ATOM 937 C CA . GLY A 1 118 ? -41.428 30.211 41.283 1.00 49.81 118 GLY A CA 1
ATOM 938 C C . GLY A 1 118 ? -39.932 30.171 40.995 1.00 49.81 118 GLY A C 1
ATOM 939 O O . GLY A 1 118 ? -39.210 31.112 41.308 1.00 49.81 118 GLY A O 1
ATOM 940 N N . VAL A 1 119 ? -39.489 29.114 40.322 1.00 46.25 119 VAL A N 1
ATOM 941 C CA . VAL A 1 119 ? -38.259 29.148 39.530 1.00 46.25 119 VAL A CA 1
ATOM 942 C C . VAL A 1 119 ? -38.677 29.187 38.070 1.00 46.25 119 VAL A C 1
ATOM 944 O O . VAL A 1 119 ? -38.929 28.182 37.410 1.00 46.25 119 VAL A O 1
ATOM 947 N N . GLU A 1 120 ? -38.847 30.419 37.612 1.00 49.78 120 GLU A N 1
ATOM 948 C CA . GLU A 1 120 ? -38.977 30.808 36.222 1.00 49.78 120 GLU A CA 1
ATOM 949 C C . GLU A 1 120 ? -37.755 30.286 35.454 1.00 49.78 120 GLU A C 1
ATOM 951 O O . GLU A 1 120 ? -36.640 30.793 35.593 1.00 49.78 120 GLU A O 1
ATOM 956 N N . PHE A 1 121 ? -37.937 29.232 34.655 1.00 58.47 121 PHE A N 1
ATOM 957 C CA . PHE A 1 121 ? -36.916 28.823 33.699 1.00 58.47 121 PHE A CA 1
ATOM 958 C C . PHE A 1 121 ? -36.706 29.988 32.737 1.00 58.47 121 PHE A C 1
ATOM 960 O O . PHE A 1 121 ? -37.581 30.292 31.924 1.00 58.47 121 PHE A O 1
ATOM 967 N N . GLN A 1 122 ? -35.551 30.652 32.831 1.00 62.16 122 GLN A N 1
ATOM 968 C CA . GLN A 1 122 ? -35.169 31.691 31.884 1.00 62.16 122 GLN A CA 1
ATOM 969 C C . GLN A 1 122 ? -35.343 31.145 30.466 1.00 62.16 122 GLN A C 1
ATOM 971 O O . GLN A 1 122 ? -34.680 30.186 30.061 1.00 62.16 122 GLN A O 1
ATOM 976 N N . LYS A 1 123 ? -36.283 31.741 29.731 1.00 68.25 123 LYS A N 1
ATOM 977 C CA . LYS A 1 123 ? -36.703 31.326 28.395 1.00 68.25 123 LYS A CA 1
ATOM 978 C C . LYS A 1 123 ? -35.548 31.558 27.418 1.00 68.25 123 LYS A C 1
ATOM 980 O O . LYS A 1 123 ? -35.442 32.612 26.794 1.00 68.25 123 LYS A O 1
ATOM 985 N N . LYS A 1 124 ? -34.630 30.593 27.326 1.00 76.75 124 LYS A N 1
ATOM 986 C CA . LYS A 1 124 ? -33.517 30.632 26.372 1.00 76.75 124 LYS A CA 1
ATOM 987 C C . LYS A 1 124 ? -34.100 30.691 24.959 1.00 76.75 124 LYS A C 1
ATOM 989 O O . LYS A 1 124 ? -35.031 29.961 24.626 1.00 76.75 124 LYS A O 1
ATOM 994 N N . ARG A 1 125 ? -33.568 31.583 24.120 1.00 77.50 125 ARG A N 1
ATOM 995 C CA . ARG A 1 125 ? -33.917 31.628 22.696 1.00 77.50 125 ARG A CA 1
ATOM 996 C C . ARG A 1 125 ? -33.329 30.388 22.028 1.00 77.50 125 ARG A C 1
ATOM 998 O O . ARG A 1 125 ? -32.118 30.303 21.857 1.00 77.50 125 ARG A O 1
ATOM 1005 N N . TYR A 1 126 ? -34.181 29.431 21.682 1.00 75.06 126 TYR A N 1
ATOM 1006 C CA . TYR A 1 126 ? -33.789 28.292 20.861 1.00 75.06 126 TYR A CA 1
ATOM 1007 C C . TYR A 1 126 ? -33.663 28.749 19.408 1.00 75.06 126 TYR A C 1
ATOM 1009 O O . TYR A 1 126 ? -34.571 29.382 18.869 1.00 75.06 126 TYR A O 1
ATOM 1017 N N . VAL A 1 127 ? -32.542 28.423 18.770 1.00 78.38 127 VAL A N 1
ATOM 1018 C CA . VAL A 1 127 ? -32.395 28.521 17.316 1.00 78.38 127 VAL A CA 1
ATOM 1019 C C . VAL A 1 127 ? -32.568 27.115 16.767 1.00 78.38 127 VAL A C 1
ATOM 1021 O O . VAL A 1 127 ? -31.881 26.188 17.188 1.00 78.38 127 VAL A O 1
ATOM 1024 N N . THR A 1 128 ? -33.516 26.955 15.850 1.00 78.06 128 THR A N 1
ATOM 1025 C CA . THR A 1 128 ? -33.723 25.700 15.124 1.00 78.06 128 THR A CA 1
ATOM 1026 C C . THR A 1 128 ? -32.951 25.801 13.818 1.00 78.06 128 THR A C 1
ATOM 1028 O O . THR A 1 128 ? -33.224 26.690 13.014 1.00 78.06 128 THR A O 1
ATOM 1031 N N . PHE A 1 129 ? -31.972 24.924 13.604 1.00 77.50 129 PHE A N 1
ATOM 1032 C CA . PHE A 1 129 ? -31.322 24.821 12.302 1.00 77.50 129 PHE A CA 1
ATOM 1033 C C . PHE A 1 129 ? -32.322 24.246 11.294 1.00 77.50 129 PHE A C 1
ATOM 1035 O O . PHE A 1 129 ? -33.026 23.278 11.588 1.00 77.50 129 PHE A O 1
ATOM 1042 N N . ALA A 1 130 ? -32.417 24.856 10.112 1.00 78.88 130 ALA A N 1
ATOM 1043 C CA . ALA A 1 130 ? -33.217 24.301 9.028 1.00 78.88 130 ALA A CA 1
ATOM 1044 C C . ALA A 1 130 ? -32.701 22.895 8.681 1.00 78.88 130 ALA A C 1
ATOM 1046 O O . ALA A 1 130 ? -31.489 22.709 8.626 1.00 78.88 130 ALA A O 1
ATOM 1047 N N . LYS A 1 131 ? -33.635 21.947 8.481 1.00 69.75 13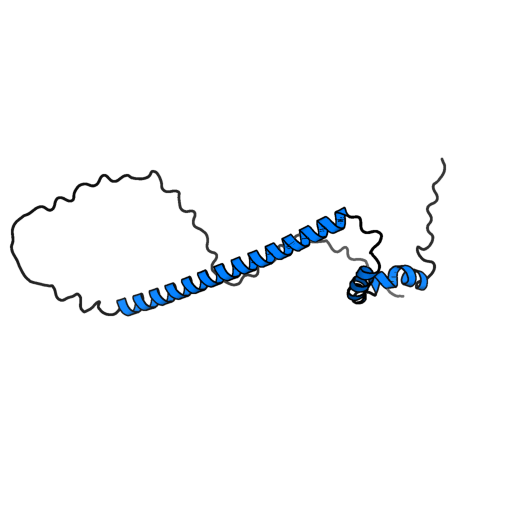1 LYS A N 1
ATOM 1048 C CA . LYS A 1 131 ? -33.444 20.558 8.013 1.00 69.75 131 LYS A CA 1
ATOM 1049 C C . LYS A 1 131 ? -32.010 20.030 8.214 1.00 69.75 131 LYS A C 1
ATOM 1051 O O . LYS A 1 131 ? -31.185 20.223 7.320 1.00 69.75 131 LYS A O 1
ATOM 1056 N N . PRO A 1 132 ? -31.705 19.341 9.333 1.00 70.69 132 PRO A N 1
ATOM 1057 C CA . PRO A 1 132 ? -30.437 18.628 9.419 1.00 70.69 132 PRO A CA 1
ATOM 1058 C C . PRO A 1 132 ? -30.326 17.702 8.196 1.00 70.69 132 PRO A C 1
ATOM 1060 O O . PRO A 1 132 ? -31.333 17.078 7.836 1.00 70.69 132 PRO A O 1
ATOM 1063 N N . PRO A 1 133 ? -29.169 17.659 7.508 1.00 64.38 133 PRO A N 1
ATOM 1064 C CA . PRO A 1 133 ? -28.998 16.791 6.352 1.00 64.38 133 PRO A CA 1
ATOM 1065 C C . PRO A 1 133 ? -29.372 15.370 6.772 1.00 64.38 133 PRO A C 1
ATOM 1067 O O . PRO A 1 133 ? -28.901 14.890 7.804 1.00 64.38 133 PRO A O 1
ATOM 1070 N N . SER A 1 134 ? -30.279 14.733 6.024 1.00 64.31 134 SER A N 1
ATOM 1071 C CA . SER A 1 134 ? -30.655 13.343 6.269 1.00 64.31 134 SER A CA 1
ATOM 1072 C C . SER A 1 134 ? -29.379 12.519 6.293 1.00 64.31 134 SER A C 1
ATOM 1074 O O . SER A 1 134 ? -28.687 12.428 5.283 1.00 64.31 134 SER A O 1
ATOM 1076 N N . VAL A 1 135 ? -29.050 11.979 7.465 1.00 62.78 135 VAL A N 1
ATOM 1077 C CA . VAL A 1 135 ? -27.907 11.093 7.644 1.00 62.78 135 VAL A CA 1
ATOM 1078 C C . VAL A 1 135 ? -28.182 9.870 6.776 1.00 62.78 135 VAL A C 1
ATOM 1080 O O . 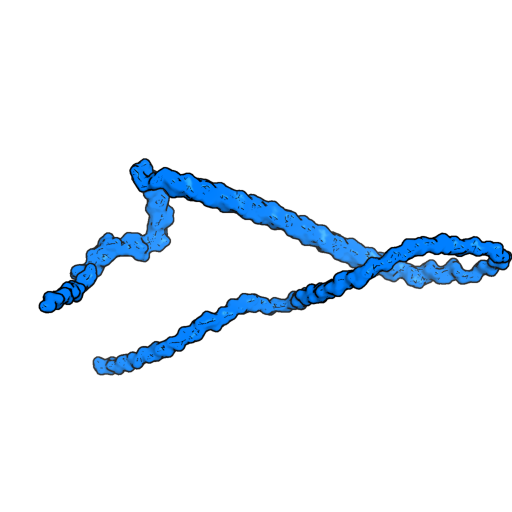VAL A 1 135 ? -29.059 9.053 7.074 1.00 62.78 135 VAL A O 1
ATOM 1083 N N . GLU A 1 136 ? -27.500 9.817 5.637 1.00 60.34 136 GLU A N 1
ATOM 1084 C CA . GLU A 1 136 ? -27.508 8.683 4.730 1.00 60.34 136 GLU A CA 1
ATOM 1085 C C . GLU A 1 136 ? -27.092 7.465 5.554 1.00 60.34 136 GLU A C 1
ATOM 1087 O O . GLU A 1 136 ? -26.037 7.460 6.190 1.00 60.34 136 GLU A O 1
ATOM 1092 N N . HIS A 1 137 ? -27.987 6.484 5.663 1.00 56.66 137 HIS A N 1
ATOM 1093 C CA . HIS A 1 137 ? -27.707 5.271 6.414 1.00 56.66 137 HIS A CA 1
ATOM 1094 C C . HIS A 1 137 ? -26.532 4.582 5.727 1.00 56.66 137 HIS A C 1
ATOM 1096 O O . HIS A 1 137 ? -26.689 3.984 4.663 1.00 56.66 137 HIS A O 1
ATOM 1102 N N . VAL A 1 138 ? -25.348 4.684 6.329 1.00 53.16 138 VAL A N 1
ATOM 1103 C CA . VAL A 1 138 ? -24.199 3.871 5.951 1.00 53.16 138 VAL A CA 1
ATOM 1104 C C . VAL A 1 138 ? -24.612 2.430 6.210 1.00 53.16 138 VAL A C 1
ATOM 1106 O O . VAL A 1 138 ? -24.734 1.995 7.354 1.00 53.16 138 VAL A O 1
ATOM 1109 N N . ILE A 1 139 ? -24.890 1.704 5.130 1.00 52.50 139 ILE A N 1
ATOM 1110 C CA . ILE A 1 139 ? -25.051 0.258 5.160 1.00 52.50 139 ILE A CA 1
ATOM 1111 C C . ILE A 1 139 ? -23.698 -0.285 5.609 1.00 52.50 139 ILE A C 1
ATOM 1113 O O . ILE A 1 139 ? -22.752 -0.340 4.829 1.00 52.50 139 ILE A O 1
ATOM 1117 N N . ILE A 1 140 ? -23.589 -0.632 6.888 1.00 55.38 140 ILE A N 1
ATOM 1118 C CA . ILE A 1 140 ? -22.516 -1.478 7.393 1.00 55.38 140 ILE A CA 1
ATOM 1119 C C . ILE A 1 140 ? -22.906 -2.889 6.943 1.00 55.38 140 ILE A C 1
ATOM 1121 O O . ILE A 1 140 ? -23.887 -3.422 7.470 1.00 55.38 140 ILE A O 1
ATOM 1125 N N . PRO A 1 141 ? -22.231 -3.499 5.951 1.00 54.50 141 PRO A N 1
ATOM 1126 C CA . PRO A 1 141 ? -22.499 -4.890 5.648 1.00 54.50 141 PRO A CA 1
ATOM 1127 C C . PRO A 1 141 ? -22.101 -5.705 6.879 1.00 54.50 141 PRO A C 1
ATOM 1129 O O . PRO A 1 141 ? -20.998 -5.554 7.411 1.00 54.50 141 PRO A O 1
ATOM 1132 N N . SER A 1 142 ? -23.034 -6.525 7.364 1.00 51.75 142 SER A N 1
ATOM 1133 C CA . SER A 1 142 ? -22.773 -7.488 8.424 1.00 51.75 142 SER A CA 1
ATOM 1134 C C . SER A 1 142 ? -21.559 -8.320 8.033 1.00 51.75 142 SER A C 1
ATOM 1136 O O . SER A 1 142 ? -21.482 -8.854 6.927 1.00 51.75 142 SER A O 1
ATOM 1138 N N . CYS A 1 143 ? -20.599 -8.370 8.948 1.00 48.56 143 CYS A N 1
ATOM 1139 C CA . CYS A 1 143 ? -19.380 -9.143 8.837 1.00 48.56 143 CYS A CA 1
ATOM 1140 C C . CYS A 1 143 ? -19.728 -10.634 8.878 1.00 48.56 143 CYS A C 1
ATOM 1142 O O . CYS A 1 143 ? -19.640 -11.256 9.927 1.00 48.56 143 CYS A O 1
ATOM 1144 N N . ASP A 1 144 ? -20.129 -11.179 7.734 1.00 48.56 144 ASP A N 1
ATOM 1145 C CA . ASP A 1 144 ? -20.080 -12.605 7.459 1.00 48.56 144 ASP A CA 1
ATOM 1146 C C . ASP A 1 144 ? -19.249 -12.802 6.196 1.00 48.56 144 ASP A C 1
ATOM 1148 O O . ASP A 1 144 ? -19.407 -12.116 5.184 1.00 48.56 144 ASP A O 1
ATOM 1152 N N . ALA A 1 145 ? -18.283 -13.703 6.310 1.00 52.66 145 ALA A N 1
ATOM 1153 C CA . ALA A 1 145 ? -17.234 -13.954 5.346 1.00 52.66 145 ALA A CA 1
ATOM 1154 C C . ALA A 1 145 ? -17.784 -14.306 3.954 1.00 52.66 145 ALA A C 1
ATOM 1156 O O . ALA A 1 145 ? -18.001 -15.471 3.630 1.00 52.66 145 ALA A O 1
ATOM 1157 N N . THR A 1 146 ? -17.920 -13.310 3.082 1.00 48.91 146 THR A N 1
ATOM 1158 C CA . THR A 1 146 ? -18.010 -13.533 1.640 1.00 48.91 146 THR A CA 1
ATOM 1159 C C . THR A 1 146 ? -16.800 -12.905 0.977 1.00 48.91 146 THR A C 1
ATOM 1161 O O . THR A 1 146 ? -16.702 -11.690 0.810 1.00 48.91 146 THR A O 1
ATOM 1164 N N . VAL A 1 147 ? -15.858 -13.781 0.632 1.00 53.53 147 VAL A N 1
ATOM 1165 C CA . VAL A 1 147 ? -14.808 -13.582 -0.366 1.00 53.53 147 VAL A CA 1
ATOM 1166 C C . VAL A 1 147 ? -15.329 -12.659 -1.470 1.00 53.53 147 VAL A C 1
ATOM 1168 O O . VAL A 1 147 ? -16.317 -12.985 -2.124 1.00 53.53 147 VAL A O 1
ATOM 1171 N N . LEU A 1 148 ? -14.680 -11.508 -1.671 1.00 57.31 148 LEU A N 1
ATOM 1172 C CA . LEU A 1 148 ? -14.930 -10.637 -2.819 1.00 57.31 148 LEU A CA 1
ATOM 1173 C C . LEU A 1 148 ? -14.492 -11.381 -4.085 1.00 57.31 148 LEU A C 1
ATOM 1175 O O . LEU A 1 148 ? -13.356 -11.268 -4.550 1.00 57.31 148 LEU A O 1
ATOM 1179 N N . GLU A 1 149 ? -15.390 -12.219 -4.594 1.00 58.78 149 GLU A N 1
ATOM 1180 C CA . GLU A 1 149 ? -15.183 -13.007 -5.793 1.00 58.78 149 GLU A CA 1
ATOM 1181 C C . GLU A 1 149 ? -15.068 -12.057 -6.991 1.00 58.78 149 GLU A C 1
ATOM 1183 O O . GLU A 1 149 ? -15.917 -11.199 -7.251 1.00 58.78 149 GLU A O 1
ATOM 1188 N N . ARG A 1 150 ? -13.955 -12.177 -7.714 1.00 68.62 150 ARG A N 1
ATOM 1189 C CA . ARG A 1 150 ? -13.674 -11.388 -8.910 1.00 68.62 150 ARG A CA 1
ATOM 1190 C C . ARG A 1 150 ? -14.733 -11.708 -9.969 1.00 68.62 150 ARG A C 1
ATOM 1192 O O . ARG A 1 150 ? -14.846 -12.849 -10.401 1.00 68.62 150 ARG A O 1
ATOM 1199 N N . GLN A 1 151 ? -15.453 -10.684 -10.424 1.00 59.69 151 GLN A N 1
ATOM 1200 C CA . GLN A 1 151 ? -16.407 -10.753 -11.538 1.00 59.69 151 GLN A CA 1
ATOM 1201 C C . GLN A 1 151 ? -15.806 -11.530 -12.733 1.00 59.69 151 GLN A C 1
ATOM 1203 O O . GLN A 1 151 ? -14.771 -11.104 -13.262 1.00 59.69 151 GLN A O 1
ATOM 1208 N N . PRO A 1 152 ? -16.416 -12.637 -13.210 1.00 55.78 152 PRO A N 1
ATOM 1209 C CA . PRO A 1 152 ? -15.902 -13.385 -14.348 1.00 55.78 152 PRO A CA 1
ATOM 1210 C C . PRO A 1 152 ? -16.391 -12.728 -15.643 1.00 55.78 152 PRO A C 1
ATOM 1212 O O . PRO A 1 152 ? -17.260 -13.248 -16.348 1.00 55.78 152 PRO A O 1
ATOM 1215 N N . SER A 1 153 ? -15.843 -11.559 -15.973 1.00 61.38 153 SER A N 1
ATOM 1216 C CA . SER A 1 153 ? -15.990 -11.008 -17.317 1.00 61.38 153 SER A CA 1
ATOM 1217 C C . SER A 1 153 ? -15.009 -11.718 -18.258 1.00 61.38 153 SER A C 1
ATOM 1219 O O . SER A 1 153 ? -13.888 -12.060 -17.889 1.00 61.38 153 SER A O 1
ATOM 1221 N N . MET A 1 154 ? -15.460 -11.962 -19.492 1.00 55.62 154 MET A N 1
ATOM 1222 C CA . MET A 1 154 ? -14.781 -12.684 -20.581 1.00 55.62 154 MET A CA 1
ATOM 1223 C C . MET A 1 154 ? -14.948 -14.217 -20.581 1.00 55.62 154 MET A C 1
ATOM 1225 O O . MET A 1 154 ? -13.985 -14.986 -20.533 1.00 55.62 154 MET A O 1
ATOM 1229 N N . LYS A 1 155 ? -16.184 -14.692 -20.803 1.00 60.25 155 LYS A N 1
ATOM 1230 C CA . LYS A 1 155 ? -16.421 -16.044 -21.344 1.00 60.25 155 LYS A CA 1
ATOM 1231 C C . LYS A 1 155 ? -15.823 -16.145 -22.757 1.00 60.25 155 LYS A C 1
ATOM 1233 O O . LYS A 1 155 ? -16.511 -15.927 -23.753 1.00 60.25 155 LYS A O 1
ATOM 1238 N N . LYS A 1 156 ? -14.540 -16.498 -22.879 1.00 67.38 156 LYS A N 1
ATOM 1239 C CA . LYS A 1 156 ? -13.968 -16.932 -24.163 1.00 67.38 156 LYS A CA 1
ATOM 1240 C C . LYS A 1 156 ? -14.627 -18.261 -24.546 1.00 67.38 156 LYS A C 1
ATOM 1242 O O . LYS A 1 156 ? -14.380 -19.285 -23.911 1.00 67.38 156 LYS A O 1
ATOM 1247 N N . LYS A 1 157 ? -15.475 -18.257 -25.583 1.00 66.62 157 LYS A N 1
ATOM 1248 C CA . LYS A 1 157 ? -15.986 -19.488 -26.205 1.00 66.62 157 LYS A CA 1
ATOM 1249 C C . LYS A 1 157 ? -14.787 -20.331 -26.651 1.00 66.62 157 LYS A C 1
ATOM 1251 O O . LYS A 1 157 ? -14.077 -19.953 -27.581 1.00 66.62 157 LYS A O 1
ATOM 1256 N N . LYS A 1 158 ? -14.553 -21.472 -25.999 1.00 66.06 158 LYS A N 1
ATOM 1257 C CA . LYS A 1 158 ? -13.592 -22.472 -26.475 1.00 66.06 158 LYS A CA 1
ATOM 1258 C C . LYS A 1 158 ? -14.127 -23.025 -27.800 1.00 66.06 158 LYS A C 1
ATOM 1260 O O . LYS A 1 158 ? -15.094 -23.783 -27.800 1.00 66.06 158 LYS A O 1
ATOM 1265 N N . LYS A 1 159 ? -13.525 -22.646 -28.931 1.00 67.44 159 LYS A N 1
ATOM 1266 C CA . LYS A 1 159 ? -13.693 -23.408 -30.175 1.00 67.44 159 LYS A CA 1
ATOM 1267 C C . LYS A 1 159 ? -13.069 -24.784 -29.928 1.00 67.44 159 LYS A C 1
ATOM 1269 O O . LYS A 1 159 ? -11.864 -24.873 -29.701 1.00 67.44 159 LYS A O 1
ATOM 1274 N N . LYS A 1 160 ? -13.887 -25.838 -29.894 1.00 70.06 160 LYS A N 1
ATOM 1275 C CA . LYS A 1 160 ? -13.393 -27.219 -29.861 1.00 70.06 160 LYS A CA 1
ATOM 1276 C C . LYS A 1 160 ? -12.651 -27.470 -31.178 1.00 70.06 160 LYS A C 1
ATOM 1278 O O . LYS A 1 160 ? -13.233 -27.278 -32.242 1.00 70.06 160 LYS A O 1
ATOM 1283 N N . LYS A 1 161 ? -11.373 -27.846 -31.112 1.00 70.12 161 LYS A N 1
ATOM 1284 C CA . LYS A 1 161 ? -10.668 -28.429 -32.261 1.00 70.12 161 LYS A CA 1
ATOM 1285 C C . LYS A 1 161 ? -11.179 -29.870 -32.428 1.00 70.12 161 LYS A C 1
ATOM 1287 O O . LYS A 1 161 ? -11.345 -30.532 -31.401 1.00 70.12 161 LYS A O 1
ATOM 1292 N N . PRO A 1 162 ? -11.451 -30.362 -33.647 1.00 65.00 162 PRO A N 1
ATOM 1293 C CA . PRO A 1 162 ? -11.729 -31.780 -33.843 1.00 65.00 162 PRO A CA 1
ATOM 1294 C C . PRO A 1 162 ? -10.466 -32.596 -33.529 1.00 65.00 162 PRO A C 1
ATOM 1296 O O . PRO A 1 162 ? -9.367 -32.229 -33.944 1.00 65.00 162 PRO A O 1
ATOM 1299 N N . LEU A 1 163 ? -10.630 -33.667 -32.749 1.00 71.19 163 LEU A N 1
ATOM 1300 C CA . LEU A 1 163 ? -9.601 -34.686 -32.541 1.00 71.19 163 LEU A CA 1
ATOM 1301 C C . LEU A 1 163 ? -9.383 -35.406 -33.877 1.00 71.19 163 LEU A C 1
ATOM 1303 O O . LEU A 1 163 ? -10.338 -35.909 -34.465 1.00 71.19 163 LEU A O 1
ATOM 1307 N N . ILE A 1 164 ? -8.143 -35.434 -34.354 1.00 68.62 164 ILE A N 1
ATOM 1308 C CA . ILE A 1 164 ? -7.749 -36.239 -35.513 1.00 68.62 164 ILE A CA 1
ATOM 1309 C C . ILE A 1 164 ? -7.715 -37.709 -35.056 1.00 68.62 164 ILE A C 1
ATOM 1311 O O . ILE A 1 164 ? -7.094 -37.979 -34.024 1.00 68.62 164 ILE A O 1
ATOM 1315 N N . PRO A 1 165 ? -8.360 -38.656 -35.762 1.00 62.72 165 PRO A N 1
ATOM 1316 C CA . PRO A 1 165 ? -8.212 -40.079 -35.478 1.00 62.72 165 PRO A CA 1
ATOM 1317 C C . PRO A 1 165 ? -6.804 -40.542 -35.860 1.00 62.72 165 PRO A C 1
ATOM 1319 O O . PRO A 1 165 ? -6.325 -40.235 -36.950 1.00 62.72 165 PRO A O 1
ATOM 1322 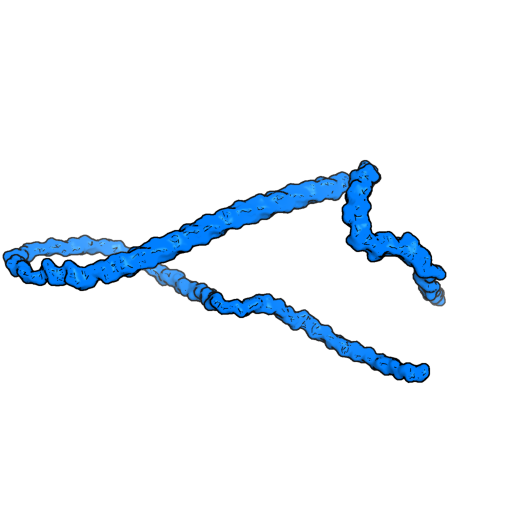N N . LEU A 1 166 ? -6.158 -41.281 -34.962 1.00 57.09 166 LEU A N 1
ATOM 1323 C CA . LEU A 1 166 ? -4.924 -42.001 -35.255 1.00 57.09 166 LEU A CA 1
ATOM 1324 C C . LEU A 1 166 ? -5.286 -43.234 -36.100 1.00 57.09 166 LEU A C 1
ATOM 1326 O O . LEU A 1 166 ? -6.112 -44.038 -35.664 1.00 57.09 166 LEU A O 1
ATOM 1330 N N . ILE A 1 167 ? -4.706 -43.339 -37.298 1.00 58.53 167 ILE A N 1
ATOM 1331 C CA . ILE A 1 167 ? -4.605 -44.585 -38.074 1.00 58.53 167 ILE A CA 1
ATOM 1332 C C . ILE A 1 167 ? -3.192 -45.114 -37.861 1.00 58.53 167 ILE A C 1
ATOM 1334 O O . ILE A 1 167 ? -2.263 -44.274 -37.922 1.00 58.53 167 ILE A O 1
#

Radius of gyration: 39.53 Å; chains: 1; bounding box: 75×76×116 Å